Protein AF-A0A453D3U8-F1 (afdb_monomer_lite)

Radius of gyration: 14.84 Å; chains: 1; bounding box: 35×32×37 Å

Sequence (110 aa):
MDLCQLLGQELDALEIETVQKETIHPRKSCKMNSSCADVLFAAHRWQMSKPSLVSKSKDVFNQKASNKHWIDVQPRWGDYDSRDIERYARAKFMDYTTDNLSIYRSSTEG

Organism: Aegilops tauschii subsp. strangulata (NCBI:txid200361)

pLDDT: mean 88.86, std 10.38, range [37.72, 95.19]

Structure (mmCIF, N/CA/C/O backbone):
data_AF-A0A453D3U8-F1
#
_entry.id   AF-A0A453D3U8-F1
#
loop_
_atom_site.group_PDB
_atom_site.id
_atom_site.type_symbol
_atom_site.label_atom_id
_atom_site.label_alt_id
_atom_site.label_comp_id
_atom_site.label_asym_id
_atom_site.label_entity_id
_atom_site.label_seq_id
_atom_site.pdbx_PDB_ins_code
_atom_site.Cartn_x
_atom_site.Cartn_y
_atom_site.Cartn_z
_atom_site.occupancy
_atom_site.B_iso_or_equiv
_atom_site.auth_seq_id
_atom_site.auth_comp_id
_atom_site.auth_asym_id
_atom_site.auth_atom_id
_atom_site.pdbx_PDB_model_num
ATOM 1 N N . MET A 1 1 ? -11.434 6.165 -12.169 1.00 57.59 1 MET A N 1
ATOM 2 C CA . MET A 1 1 ? -11.973 6.566 -10.853 1.00 57.59 1 MET A CA 1
ATOM 3 C C . MET A 1 1 ? -10.790 6.699 -9.901 1.00 57.59 1 MET A C 1
ATOM 5 O O . MET A 1 1 ? -9.903 5.859 -9.998 1.00 57.59 1 MET A O 1
ATOM 9 N N . ASP A 1 2 ? -10.715 7.756 -9.088 1.00 86.94 2 ASP A N 1
ATOM 10 C CA . ASP A 1 2 ? -9.630 7.948 -8.101 1.00 86.94 2 ASP A CA 1
ATOM 11 C C . ASP A 1 2 ? -9.950 7.160 -6.815 1.00 86.94 2 ASP A C 1
ATOM 13 O O . ASP A 1 2 ? -11.115 7.071 -6.424 1.00 86.94 2 ASP A O 1
ATOM 17 N N . LEU A 1 3 ? -8.938 6.596 -6.150 1.00 90.06 3 LEU A N 1
ATOM 18 C CA . LEU A 1 3 ? -9.106 5.786 -4.934 1.00 90.06 3 LEU A CA 1
ATOM 19 C C . LEU A 1 3 ? -9.772 6.584 -3.810 1.00 90.06 3 LEU A C 1
ATOM 21 O O . LEU A 1 3 ? -10.657 6.072 -3.133 1.00 90.06 3 LEU A O 1
ATOM 25 N N . CYS A 1 4 ? -9.402 7.856 -3.650 1.00 91.56 4 CYS A N 1
ATOM 26 C CA . CYS A 1 4 ? -10.016 8.733 -2.653 1.00 91.56 4 CYS A CA 1
ATOM 27 C C . CYS A 1 4 ? -11.508 8.952 -2.912 1.00 91.56 4 CYS A C 1
ATOM 29 O O . CYS A 1 4 ? -12.292 9.016 -1.971 1.00 91.56 4 CYS A O 1
ATOM 31 N N . GLN A 1 5 ? -11.904 9.054 -4.183 1.00 91.75 5 GLN A N 1
ATOM 32 C CA . GLN A 1 5 ? -13.304 9.237 -4.548 1.00 91.75 5 GLN A CA 1
ATOM 33 C C . GLN A 1 5 ? -14.119 7.979 -4.241 1.00 91.75 5 GLN A C 1
ATOM 35 O O . GLN A 1 5 ? -15.220 8.093 -3.718 1.00 91.75 5 GLN A O 1
ATOM 40 N N . LEU A 1 6 ? -13.571 6.798 -4.538 1.00 93.38 6 LEU A N 1
ATOM 41 C CA . LEU A 1 6 ? -14.235 5.525 -4.263 1.00 93.38 6 LEU A CA 1
ATOM 42 C C . LEU A 1 6 ? -14.362 5.274 -2.756 1.00 93.38 6 LEU A C 1
ATOM 44 O O . LEU A 1 6 ? -15.450 4.986 -2.279 1.00 93.38 6 LEU A O 1
ATOM 48 N N . LEU A 1 7 ? -13.287 5.476 -1.986 1.00 93.50 7 LEU A N 1
ATOM 49 C CA . LEU A 1 7 ? -13.347 5.379 -0.522 1.00 93.50 7 LEU A CA 1
ATOM 50 C C . LEU A 1 7 ? -14.320 6.402 0.080 1.00 93.50 7 LEU A C 1
ATOM 52 O O . LEU A 1 7 ? -15.011 6.093 1.041 1.00 93.50 7 LEU A O 1
ATOM 56 N N . GLY A 1 8 ? -14.413 7.596 -0.512 1.00 92.81 8 GLY A N 1
ATOM 57 C CA . GLY A 1 8 ? -15.377 8.622 -0.118 1.00 92.81 8 GLY A CA 1
ATOM 58 C C . GLY A 1 8 ? -16.842 8.243 -0.375 1.00 92.81 8 GLY A C 1
ATOM 59 O O . GLY A 1 8 ? -17.723 8.745 0.314 1.00 92.81 8 GLY A O 1
ATOM 60 N N . GLN A 1 9 ? -17.116 7.369 -1.346 1.00 94.19 9 GLN A N 1
ATOM 61 C CA . GLN A 1 9 ? -18.467 6.855 -1.607 1.00 94.19 9 GLN A CA 1
ATOM 62 C C . GLN A 1 9 ? -18.864 5.737 -0.636 1.00 94.19 9 GLN A C 1
ATOM 64 O O . GLN A 1 9 ? -20.049 5.550 -0.385 1.00 94.19 9 GLN A O 1
ATOM 69 N N . GLU A 1 10 ? -17.881 5.042 -0.065 1.00 93.88 10 GLU A N 1
ATOM 70 C CA . GLU A 1 10 ? -18.069 3.864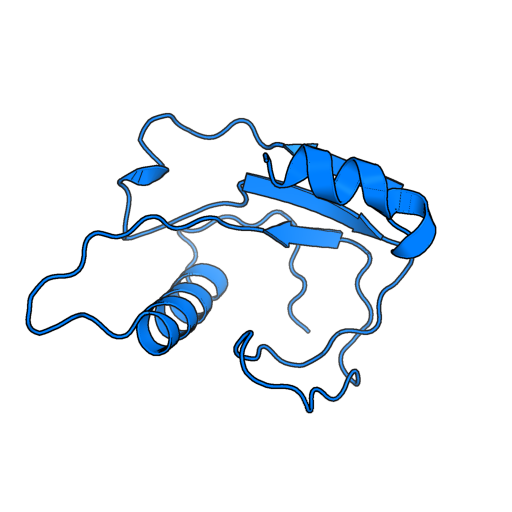 0.789 1.00 93.88 10 GLU A CA 1
ATOM 71 C C . GLU A 1 10 ? -17.791 4.150 2.278 1.00 93.88 10 GLU A C 1
ATOM 73 O O . GLU A 1 10 ? -17.561 3.221 3.051 1.00 93.88 10 GLU A O 1
ATOM 78 N N . LEU A 1 11 ? -17.792 5.424 2.700 1.00 93.38 11 LEU A N 1
ATOM 79 C CA . LEU A 1 11 ? -17.444 5.816 4.074 1.00 93.38 11 LEU A CA 1
ATOM 80 C C . LEU A 1 11 ? -18.315 5.114 5.121 1.00 93.38 11 LEU A C 1
ATOM 82 O O . LEU A 1 11 ? -17.783 4.490 6.036 1.00 93.38 11 LEU A O 1
ATOM 86 N N . ASP A 1 12 ? -19.638 5.167 4.955 1.00 91.94 12 ASP A N 1
ATOM 87 C CA . ASP A 1 12 ? -20.585 4.582 5.909 1.00 91.94 12 ASP A CA 1
ATOM 88 C C . ASP A 1 12 ? -20.518 3.049 5.906 1.00 91.94 12 ASP A C 1
ATOM 90 O O . ASP A 1 12 ? -20.522 2.421 6.961 1.00 91.94 12 ASP A O 1
ATOM 94 N N . ALA A 1 13 ? -20.417 2.437 4.720 1.00 94.06 13 ALA A N 1
ATOM 95 C CA . ALA A 1 13 ? -20.399 0.982 4.567 1.00 94.06 13 ALA A CA 1
ATOM 96 C C . ALA A 1 13 ? -19.134 0.341 5.156 1.00 94.06 13 ALA A C 1
ATOM 98 O O . ALA A 1 13 ? -19.175 -0.793 5.633 1.00 94.06 13 ALA A O 1
ATOM 99 N N . LEU A 1 14 ? -18.013 1.064 5.108 1.00 92.75 14 LEU A N 1
ATOM 100 C CA . LEU A 1 14 ? -16.723 0.616 5.621 1.00 92.75 14 LEU A CA 1
ATOM 101 C C . LEU A 1 14 ? -16.407 1.181 7.017 1.00 92.75 14 LEU A C 1
ATOM 103 O O . LEU A 1 14 ? -15.357 0.867 7.568 1.00 92.75 14 LEU A O 1
ATOM 107 N N . GLU A 1 15 ? -17.288 1.991 7.608 1.00 93.88 15 GLU A N 1
ATOM 108 C CA . GLU A 1 15 ? -17.043 2.679 8.887 1.00 93.88 15 GLU A CA 1
ATOM 109 C C . GLU A 1 15 ? -15.749 3.525 8.867 1.00 93.88 15 GLU A C 1
ATOM 111 O O . GLU A 1 15 ? -14.969 3.554 9.826 1.00 93.88 15 GLU A O 1
ATOM 116 N N . ILE A 1 16 ? -15.492 4.198 7.740 1.00 94.56 16 ILE A N 1
ATOM 117 C CA . ILE A 1 16 ? -14.356 5.105 7.554 1.00 94.56 16 ILE A CA 1
ATOM 118 C C . ILE A 1 16 ? -14.764 6.508 8.010 1.00 94.56 16 ILE A C 1
ATOM 120 O O . ILE A 1 16 ? -15.706 7.102 7.497 1.00 94.56 16 ILE A O 1
ATOM 124 N N . GLU A 1 17 ? -14.004 7.072 8.944 1.00 93.88 17 GLU A N 1
ATOM 125 C CA . GLU A 1 17 ? -14.229 8.415 9.484 1.00 93.88 17 GLU A CA 1
ATOM 126 C C . GLU A 1 17 ? -13.632 9.497 8.580 1.00 93.88 17 GLU A C 1
ATOM 128 O O . GLU A 1 17 ? -14.220 10.558 8.376 1.00 93.88 17 GLU A O 1
ATOM 133 N N . THR A 1 18 ? -12.428 9.255 8.055 1.00 92.75 18 THR A N 1
ATOM 134 C CA . THR A 1 18 ? -11.706 10.234 7.233 1.00 92.75 18 THR A CA 1
ATOM 135 C C . THR A 1 18 ? -10.893 9.551 6.146 1.00 92.75 18 THR A C 1
ATOM 137 O O . THR A 1 18 ? -10.295 8.503 6.378 1.00 92.75 18 THR A O 1
ATOM 140 N N . VAL A 1 19 ? -10.827 10.180 4.970 1.00 94.75 19 VAL A N 1
ATOM 141 C CA . VAL A 1 19 ? -9.935 9.810 3.863 1.00 94.75 19 VAL A CA 1
ATOM 142 C C . VAL A 1 19 ? -9.132 11.045 3.479 1.00 94.75 19 VAL A C 1
ATOM 144 O O . VAL A 1 19 ? -9.695 12.091 3.163 1.00 94.75 19 VAL A O 1
ATOM 147 N N . GLN A 1 20 ? -7.812 10.923 3.493 1.00 93.00 20 GLN A N 1
ATOM 148 C CA . GLN A 1 20 ? -6.872 11.998 3.219 1.00 93.00 20 GLN A CA 1
ATOM 149 C C . GLN A 1 20 ? -5.916 11.580 2.105 1.00 93.00 20 GLN A C 1
ATOM 151 O O . GLN A 1 20 ? -5.194 10.591 2.221 1.00 93.00 20 GLN A O 1
ATOM 156 N N . LYS A 1 21 ? -5.886 12.364 1.026 1.00 92.94 21 LYS A N 1
ATOM 157 C CA . LYS A 1 21 ? -4.870 12.249 -0.022 1.00 92.94 21 LYS A CA 1
ATOM 158 C C . LYS A 1 21 ? -3.613 12.987 0.424 1.00 92.94 21 LYS A C 1
ATOM 160 O O . LYS A 1 21 ? -3.682 14.173 0.738 1.00 92.94 21 LYS A O 1
ATOM 165 N N . GLU A 1 22 ? -2.479 12.303 0.448 1.00 91.56 22 GLU A N 1
ATOM 166 C CA . GLU A 1 22 ? -1.212 12.905 0.846 1.00 91.56 22 GLU A CA 1
ATOM 167 C C . GLU A 1 22 ? -0.631 13.772 -0.278 1.00 91.56 22 GLU A C 1
ATOM 169 O O . GLU A 1 22 ? -0.689 13.441 -1.467 1.00 91.56 22 GLU A O 1
ATOM 174 N N . THR A 1 23 ? -0.011 14.887 0.107 1.00 90.00 23 THR A N 1
ATOM 175 C CA . THR A 1 23 ? 0.787 15.701 -0.814 1.00 90.00 23 THR A CA 1
ATOM 176 C C . THR A 1 23 ? 2.145 15.038 -1.004 1.00 90.00 23 THR A C 1
ATOM 178 O O . THR A 1 23 ? 3.032 15.148 -0.157 1.00 90.00 23 THR A O 1
ATOM 181 N N . ILE A 1 24 ? 2.312 14.348 -2.128 1.00 90.62 24 ILE A N 1
ATOM 182 C CA . ILE A 1 24 ? 3.526 13.589 -2.437 1.00 90.62 24 ILE A CA 1
ATOM 183 C C . ILE A 1 24 ? 4.522 14.390 -3.278 1.00 90.62 24 ILE A C 1
ATOM 185 O O . ILE A 1 24 ? 4.165 15.264 -4.070 1.00 90.62 24 ILE A O 1
ATOM 189 N N . HIS A 1 25 ? 5.804 14.050 -3.143 1.00 90.56 25 HIS A N 1
ATOM 190 C CA . HIS A 1 25 ? 6.849 14.618 -3.987 1.00 90.56 25 HIS A CA 1
ATOM 191 C C . HIS A 1 25 ? 6.628 14.210 -5.463 1.00 90.56 25 HIS A C 1
ATOM 193 O O . HIS A 1 25 ? 6.414 13.025 -5.723 1.00 90.56 25 HIS A O 1
ATOM 199 N N . PRO A 1 26 ? 6.781 15.109 -6.459 1.00 90.38 26 PRO A N 1
ATOM 200 C CA . PRO A 1 26 ? 6.492 14.798 -7.869 1.00 90.38 26 PRO A CA 1
ATOM 201 C C . PRO A 1 26 ? 7.259 13.595 -8.440 1.00 90.38 26 PRO A C 1
ATOM 203 O O . PRO A 1 26 ? 6.767 12.880 -9.303 1.00 90.38 26 PRO A O 1
ATOM 206 N N . ARG A 1 27 ? 8.475 13.354 -7.935 1.00 92.00 27 ARG A N 1
ATOM 207 C CA . ARG A 1 27 ? 9.330 12.209 -8.311 1.00 92.00 27 ARG A CA 1
ATOM 208 C C . ARG A 1 27 ? 9.082 10.922 -7.508 1.00 92.00 27 ARG A C 1
ATOM 210 O O . ARG A 1 27 ? 9.833 9.969 -7.673 1.00 92.00 27 ARG A O 1
ATOM 217 N N . LYS A 1 28 ? 8.092 10.880 -6.609 1.00 91.75 28 LYS A N 1
ATOM 218 C CA . LYS A 1 28 ? 7.803 9.681 -5.801 1.00 91.75 28 LYS A CA 1
ATOM 219 C C . LYS A 1 28 ? 7.441 8.490 -6.692 1.00 91.75 28 LYS A C 1
ATOM 221 O O . LYS A 1 28 ? 7.962 7.404 -6.492 1.00 91.75 28 LYS A O 1
ATOM 226 N N . SER A 1 29 ? 6.644 8.726 -7.732 1.00 87.19 29 SER A N 1
ATOM 227 C CA . SER A 1 29 ? 6.170 7.701 -8.672 1.00 87.19 29 SER A CA 1
ATOM 228 C C . SER A 1 29 ? 7.276 6.978 -9.449 1.00 87.19 29 SER A C 1
ATOM 230 O O . SER A 1 29 ? 7.044 5.879 -9.935 1.00 87.19 29 SER A O 1
ATOM 232 N N . CYS A 1 30 ? 8.470 7.564 -9.581 1.00 87.75 30 CYS A N 1
ATOM 233 C CA . CYS A 1 30 ? 9.613 6.928 -10.240 1.00 87.75 30 CYS A CA 1
ATOM 234 C C . CYS A 1 30 ? 10.721 6.494 -9.267 1.00 87.75 30 CYS A C 1
ATOM 236 O O . CYS A 1 30 ? 11.747 5.967 -9.701 1.00 87.75 30 CYS A O 1
ATOM 238 N N . LYS A 1 31 ? 10.533 6.687 -7.956 1.00 89.44 31 LYS A N 1
ATOM 239 C CA . LYS A 1 31 ? 11.486 6.263 -6.930 1.00 89.44 31 LYS A CA 1
ATOM 240 C C . LYS A 1 31 ? 11.182 4.823 -6.509 1.00 89.44 31 LYS A C 1
ATOM 242 O O . LYS A 1 31 ? 10.100 4.536 -6.022 1.00 89.44 31 LYS A O 1
ATOM 247 N N . MET A 1 32 ? 12.152 3.923 -6.682 1.00 87.12 32 MET A N 1
ATOM 248 C CA . MET A 1 32 ? 11.971 2.476 -6.445 1.00 87.12 32 MET A CA 1
ATOM 249 C C . MET A 1 32 ? 12.730 1.925 -5.227 1.00 87.12 32 MET A C 1
ATOM 251 O O . MET A 1 32 ? 12.750 0.711 -5.010 1.00 87.12 32 MET A O 1
ATOM 255 N N . ASN A 1 33 ? 13.399 2.788 -4.462 1.00 90.06 33 ASN A N 1
ATOM 256 C CA . ASN A 1 33 ? 14.175 2.406 -3.279 1.00 90.06 33 ASN A CA 1
ATOM 257 C C . ASN A 1 33 ? 13.583 2.921 -1.962 1.00 90.06 33 ASN A C 1
ATOM 259 O O . ASN A 1 33 ? 14.098 2.578 -0.911 1.00 90.06 33 ASN A O 1
ATOM 263 N N . SER A 1 34 ? 12.543 3.753 -2.009 1.00 91.69 34 SER A N 1
ATOM 264 C CA . SER A 1 34 ? 11.775 4.149 -0.830 1.00 91.69 34 SER A CA 1
ATOM 265 C C . SER A 1 34 ? 10.419 4.692 -1.263 1.00 91.69 34 SER A C 1
ATOM 267 O O . SER A 1 34 ? 10.276 5.166 -2.394 1.00 91.69 34 SER A O 1
ATOM 269 N N . SER A 1 35 ? 9.456 4.705 -0.346 1.00 94.44 35 SER A N 1
ATOM 270 C CA . SER A 1 35 ? 8.121 5.238 -0.611 1.00 94.44 35 SER A CA 1
ATOM 271 C C . SER A 1 35 ? 7.483 5.896 0.624 1.00 94.44 35 SER A C 1
ATOM 273 O O . SER A 1 35 ? 8.107 6.044 1.676 1.00 94.44 35 SER A O 1
ATOM 275 N N . CYS A 1 36 ? 6.253 6.372 0.456 1.00 93.50 36 CYS A N 1
ATOM 276 C CA . CYS A 1 36 ? 5.373 6.911 1.486 1.00 93.50 36 CYS A CA 1
ATOM 277 C C . CYS A 1 36 ? 3.909 6.640 1.098 1.00 93.50 36 CYS A C 1
ATOM 279 O O . CYS A 1 36 ? 3.619 6.306 -0.053 1.00 93.50 36 CYS A O 1
ATOM 281 N N . ALA A 1 37 ? 2.980 6.818 2.036 1.00 94.19 37 ALA A N 1
ATOM 282 C CA . ALA A 1 37 ? 1.548 6.701 1.756 1.00 94.19 37 ALA A CA 1
ATOM 283 C C . ALA A 1 37 ? 1.080 7.737 0.712 1.00 94.19 37 ALA A C 1
ATOM 285 O O . ALA A 1 37 ? 1.517 8.887 0.750 1.00 94.19 37 ALA A O 1
ATOM 286 N N . ASP A 1 38 ? 0.179 7.334 -0.189 1.00 93.81 38 ASP A N 1
ATOM 287 C CA . ASP A 1 38 ? -0.565 8.249 -1.073 1.00 93.81 38 ASP A CA 1
ATOM 288 C C . ASP A 1 38 ? -1.932 8.604 -0.492 1.00 93.81 38 ASP A C 1
ATOM 290 O O . ASP A 1 38 ? -2.436 9.708 -0.694 1.00 93.81 38 ASP A O 1
ATOM 294 N N . VAL A 1 39 ? -2.540 7.655 0.220 1.00 94.19 39 VAL A N 1
ATOM 295 C CA . VAL A 1 39 ? -3.819 7.833 0.903 1.00 94.19 39 VAL A CA 1
ATOM 296 C C . VAL A 1 39 ? -3.661 7.364 2.337 1.00 94.19 39 VAL A C 1
ATOM 298 O O . VAL A 1 39 ? -3.179 6.259 2.574 1.00 94.19 39 VAL A O 1
ATOM 301 N N . LEU A 1 40 ? -4.085 8.193 3.282 1.00 92.81 40 LEU A N 1
ATOM 302 C CA . LEU A 1 40 ? -4.262 7.840 4.681 1.00 92.81 40 LEU A CA 1
ATOM 303 C C . LEU A 1 40 ? -5.758 7.853 4.977 1.00 92.81 40 LEU A C 1
ATOM 305 O O . LEU A 1 40 ? -6.462 8.768 4.559 1.00 92.81 40 LEU A O 1
ATOM 309 N N . PHE A 1 41 ? -6.257 6.863 5.698 1.00 92.88 41 PHE A N 1
ATOM 310 C CA . PHE A 1 41 ? -7.641 6.878 6.143 1.00 92.88 41 PHE A CA 1
ATOM 311 C C . PHE A 1 41 ? -7.764 6.300 7.548 1.00 92.88 41 PHE A C 1
ATOM 313 O O . PHE A 1 41 ? -6.952 5.473 7.982 1.00 92.88 41 PHE A O 1
ATOM 320 N N . ALA A 1 42 ? -8.759 6.796 8.273 1.00 91.56 42 ALA A N 1
ATOM 321 C CA . ALA A 1 42 ? -9.079 6.336 9.610 1.00 91.56 42 ALA A CA 1
ATOM 322 C C . ALA A 1 42 ? -10.429 5.639 9.596 1.00 91.56 42 ALA A C 1
ATOM 324 O O . ALA A 1 42 ? -11.378 6.157 9.013 1.00 91.56 42 ALA A O 1
ATOM 325 N N . ALA A 1 43 ? -10.500 4.479 10.232 1.00 89.12 43 ALA A N 1
ATOM 326 C CA . ALA A 1 43 ? -11.718 3.694 10.330 1.00 89.12 43 ALA A CA 1
ATOM 327 C C . ALA A 1 43 ? -11.937 3.231 11.766 1.00 89.12 43 ALA A C 1
ATOM 329 O O . ALA A 1 43 ? -10.988 3.160 12.561 1.00 89.12 43 ALA A O 1
ATOM 330 N N . HIS A 1 44 ? -13.185 2.920 12.107 1.00 83.62 44 HIS A N 1
ATOM 331 C CA . HIS A 1 44 ? -13.548 2.545 13.463 1.00 83.62 44 HIS A CA 1
ATOM 332 C C . HIS A 1 44 ? -13.010 1.151 13.828 1.00 83.62 44 HIS A C 1
ATOM 334 O O . HIS A 1 44 ? -13.676 0.130 13.706 1.00 83.62 44 HIS A O 1
ATOM 340 N N . ARG A 1 45 ? -11.760 1.116 14.305 1.00 82.06 45 ARG A N 1
ATOM 341 C CA . ARG A 1 45 ? -11.104 -0.028 14.959 1.00 82.06 45 ARG A CA 1
ATOM 342 C C . ARG A 1 45 ? -11.281 -1.354 14.198 1.00 82.06 45 ARG A C 1
ATOM 344 O O . ARG A 1 45 ? -11.714 -2.362 14.762 1.00 82.06 45 ARG A O 1
ATOM 351 N N . TRP A 1 46 ? -10.875 -1.365 12.932 1.00 92.25 46 TRP A N 1
ATOM 352 C CA . TRP A 1 46 ? -10.886 -2.571 12.111 1.00 92.25 46 TRP A CA 1
ATOM 353 C C . TRP A 1 46 ? -9.991 -3.662 12.694 1.00 92.25 46 TRP A C 1
ATOM 355 O O . TRP A 1 46 ? -8.834 -3.422 13.053 1.00 92.25 46 TRP A O 1
ATOM 365 N N . GLN A 1 47 ? -10.529 -4.882 12.757 1.00 92.94 47 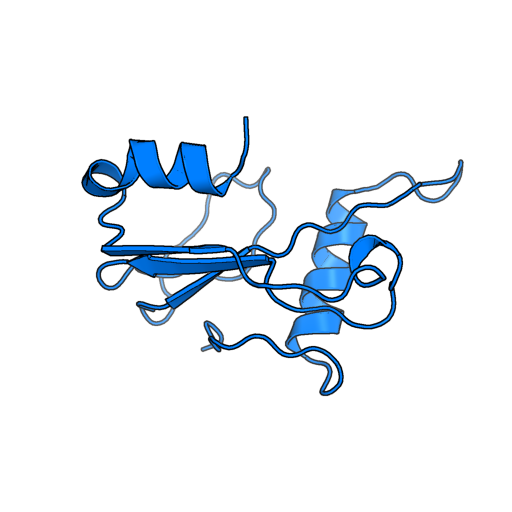GLN A N 1
ATOM 366 C CA . GLN A 1 47 ? -9.736 -6.074 13.041 1.00 92.94 47 GLN A CA 1
ATOM 367 C C . GLN A 1 47 ? -8.796 -6.329 11.868 1.00 92.94 47 GLN A C 1
ATOM 369 O O . GLN A 1 47 ? -9.221 -6.345 10.715 1.00 92.94 47 GLN A O 1
ATOM 374 N N . MET A 1 48 ? -7.517 -6.531 12.164 1.00 93.75 48 MET A N 1
ATOM 375 C CA . MET A 1 48 ? -6.492 -6.667 11.136 1.00 93.75 48 MET A CA 1
ATOM 376 C C . MET A 1 48 ? -6.187 -8.141 10.866 1.00 93.75 48 MET A C 1
ATOM 378 O O . MET A 1 48 ? -6.260 -8.989 11.758 1.00 93.75 48 MET A O 1
ATOM 382 N N . SER A 1 49 ? -5.821 -8.460 9.628 1.00 94.62 49 SER A N 1
ATOM 383 C CA . SER A 1 49 ? -5.204 -9.735 9.263 1.00 94.62 49 SER A CA 1
ATOM 384 C C . SER A 1 49 ? -3.682 -9.590 9.203 1.00 94.62 49 SER A C 1
ATOM 386 O O . SER A 1 49 ? -3.134 -8.488 9.262 1.00 94.62 49 SER A O 1
ATOM 388 N N . LYS A 1 50 ? -2.974 -10.718 9.083 1.00 93.44 50 LYS A N 1
ATOM 389 C CA . LYS A 1 50 ? -1.568 -10.686 8.655 1.00 93.44 50 LYS A CA 1
ATOM 390 C C . LYS A 1 50 ? -1.494 -10.233 7.190 1.00 93.44 50 LYS A C 1
ATOM 392 O O . LYS A 1 50 ? -2.403 -10.590 6.439 1.00 93.44 50 LYS A O 1
ATOM 397 N N . PRO A 1 51 ? -0.407 -9.566 6.755 1.00 94.00 51 PRO A N 1
ATOM 398 C CA . PRO A 1 51 ? -0.239 -9.180 5.357 1.00 94.00 51 PRO A CA 1
ATOM 399 C C . PRO A 1 51 ? -0.462 -10.358 4.398 1.00 94.00 51 PRO A C 1
ATOM 401 O O . PRO A 1 51 ? 0.117 -11.438 4.561 1.00 94.00 51 PRO A O 1
ATOM 404 N N . SER A 1 52 ? -1.311 -10.147 3.397 1.00 94.62 52 SER A N 1
ATOM 405 C CA . SER A 1 52 ? -1.735 -11.148 2.419 1.00 94.62 52 SER A CA 1
ATOM 406 C C . SER A 1 52 ? -1.788 -10.546 1.010 1.00 94.62 52 SER A C 1
ATOM 408 O O . SER A 1 52 ? -1.729 -9.332 0.825 1.00 94.62 52 SER A O 1
ATOM 410 N N . LEU A 1 53 ? -1.838 -11.410 -0.008 1.00 94.62 53 LEU A N 1
ATOM 411 C CA . LEU A 1 53 ? -2.046 -10.989 -1.396 1.00 94.62 53 LEU A CA 1
ATOM 412 C C . LEU A 1 53 ? -3.534 -10.732 -1.643 1.00 94.62 53 LEU A C 1
ATOM 414 O O . LEU A 1 53 ? -4.370 -11.469 -1.130 1.00 94.62 53 LEU A O 1
ATOM 418 N N . VAL A 1 54 ? -3.854 -9.766 -2.508 1.00 93.12 54 VAL A N 1
ATOM 419 C CA . VAL A 1 54 ? -5.244 -9.410 -2.857 1.00 93.12 54 VAL A CA 1
ATOM 420 C C . VAL A 1 54 ? -6.045 -10.579 -3.450 1.00 93.12 54 VAL A C 1
ATOM 422 O O . VAL A 1 54 ? -7.259 -10.644 -3.302 1.00 93.12 54 VAL A O 1
ATOM 425 N N . SER A 1 55 ? -5.372 -11.529 -4.104 1.00 92.62 55 SER A N 1
ATOM 426 C CA . SER A 1 55 ? -5.976 -12.735 -4.683 1.00 92.62 55 SER A CA 1
ATOM 427 C C . SER A 1 55 ? -6.329 -13.804 -3.642 1.00 92.62 55 SER A C 1
ATOM 429 O O . SER A 1 55 ? -7.021 -14.777 -3.952 1.00 92.62 55 SER A O 1
ATOM 431 N N . LYS A 1 56 ? -5.875 -13.650 -2.393 1.00 90.56 56 LYS A N 1
ATOM 432 C CA . LYS A 1 56 ? -6.141 -14.590 -1.307 1.00 90.56 56 LYS A CA 1
ATOM 433 C C . LYS A 1 56 ? -7.480 -14.258 -0.642 1.00 90.56 56 LYS A C 1
ATOM 435 O O . LYS A 1 56 ? -7.703 -13.145 -0.197 1.00 90.56 56 LYS A O 1
ATOM 440 N N . SER A 1 57 ? -8.361 -15.251 -0.521 1.00 88.06 57 SER A N 1
ATOM 441 C CA . SER A 1 57 ? -9.745 -15.066 -0.043 1.00 88.06 57 SER A CA 1
ATOM 442 C C . SER A 1 57 ? -10.030 -15.617 1.361 1.00 88.06 57 SER A C 1
ATOM 444 O O . SER A 1 57 ? -11.175 -15.628 1.804 1.00 88.06 57 SER A O 1
ATOM 446 N N . LYS A 1 58 ? -9.009 -16.117 2.066 1.00 92.62 58 LYS A N 1
ATOM 447 C CA . LYS A 1 58 ? -9.148 -16.801 3.367 1.00 92.62 58 LYS A CA 1
ATOM 448 C C . LYS A 1 58 ? -8.277 -16.154 4.436 1.00 92.62 58 LYS A C 1
ATOM 450 O O . LYS A 1 58 ? -7.441 -16.819 5.054 1.00 92.62 58 LYS A O 1
ATOM 455 N N . ASP A 1 59 ? -8.425 -14.848 4.596 1.00 93.56 59 ASP A N 1
ATOM 456 C CA . ASP A 1 59 ? -7.707 -14.123 5.634 1.00 93.56 59 ASP A CA 1
ATOM 457 C C . ASP A 1 59 ? -8.380 -14.281 6.995 1.00 93.56 59 ASP A C 1
ATOM 459 O O . ASP A 1 59 ? -9.600 -14.365 7.122 1.00 93.56 59 ASP A O 1
ATOM 463 N N . VAL A 1 60 ? -7.537 -14.374 8.020 1.00 94.75 60 VAL A N 1
ATOM 464 C CA . VAL A 1 60 ? -7.953 -14.503 9.414 1.00 94.75 60 VAL A CA 1
ATOM 465 C C . VAL A 1 60 ? -7.627 -13.187 10.106 1.00 94.75 60 VAL A C 1
ATOM 467 O O . VAL A 1 60 ? -6.458 -12.807 10.198 1.00 94.75 60 VAL A O 1
ATOM 470 N N . PHE A 1 61 ? -8.659 -12.502 10.590 1.00 93.75 61 PHE A N 1
ATOM 471 C CA . PHE A 1 61 ? -8.559 -11.188 11.226 1.00 93.75 61 PHE A CA 1
ATOM 472 C C . PHE A 1 61 ? -8.289 -11.314 12.729 1.00 93.75 61 PHE A C 1
ATOM 474 O O . PHE A 1 61 ? -9.150 -11.045 13.560 1.00 93.75 61 PHE A O 1
ATOM 481 N N . ASN A 1 62 ? -7.105 -11.819 13.074 1.00 92.69 62 ASN A N 1
ATOM 482 C CA . ASN A 1 62 ? -6.688 -12.059 14.459 1.00 92.69 62 ASN A CA 1
ATOM 483 C C . ASN A 1 62 ? -5.547 -11.146 14.934 1.00 92.69 62 ASN A C 1
ATOM 485 O O . ASN A 1 62 ? -4.978 -11.394 15.997 1.00 92.69 62 ASN A O 1
ATOM 489 N N . GLN A 1 63 ? -5.171 -10.143 14.141 1.00 91.44 63 GLN A N 1
ATOM 490 C CA . GLN A 1 63 ? -4.164 -9.158 14.522 1.00 91.44 63 GLN A CA 1
ATOM 491 C C . GLN A 1 63 ? -4.794 -8.024 15.330 1.00 91.44 63 GLN A C 1
ATOM 493 O O . GLN A 1 63 ? -6.013 -7.841 15.351 1.00 91.44 63 GLN A O 1
ATOM 498 N N . LYS A 1 64 ? -3.945 -7.250 16.012 1.00 91.06 64 LYS A N 1
ATOM 499 C CA . LYS A 1 64 ? -4.377 -6.099 16.804 1.00 91.06 64 LYS A CA 1
ATOM 500 C C . LYS A 1 64 ? -5.165 -5.129 15.923 1.00 91.06 64 LYS A C 1
ATOM 502 O O . LYS A 1 64 ? -4.701 -4.733 14.857 1.00 91.06 64 LYS A O 1
ATOM 507 N N . ALA A 1 65 ? -6.340 -4.729 16.397 1.00 92.31 65 ALA A N 1
ATOM 508 C CA . ALA A 1 65 ? -7.148 -3.758 15.682 1.00 92.31 65 ALA A CA 1
ATOM 509 C C . ALA A 1 65 ? -6.404 -2.423 15.520 1.00 92.31 65 ALA A C 1
ATOM 511 O O . ALA A 1 65 ? -5.730 -1.962 16.449 1.00 92.31 65 ALA A O 1
ATOM 512 N N . SER A 1 66 ? -6.569 -1.797 14.358 1.00 90.88 66 SER A N 1
ATOM 513 C CA . SER A 1 66 ? -6.008 -0.483 14.040 1.00 90.88 66 SER A CA 1
ATOM 514 C C . SER A 1 66 ? -7.123 0.468 13.633 1.00 90.88 66 SER A C 1
ATOM 516 O O . SER A 1 66 ? -8.161 0.050 13.134 1.00 90.88 66 SER A O 1
ATOM 518 N N . ASN A 1 67 ? -6.904 1.753 13.876 1.00 91.56 67 ASN A N 1
ATOM 519 C CA . ASN A 1 67 ? -7.785 2.833 13.448 1.00 91.56 67 ASN A CA 1
ATOM 520 C C . ASN A 1 67 ? -7.157 3.711 12.363 1.00 91.56 67 ASN A C 1
ATOM 522 O O . ASN A 1 67 ? -7.770 4.684 11.942 1.00 91.56 67 ASN A O 1
ATOM 526 N N . LYS A 1 68 ? -5.919 3.420 11.949 1.00 91.25 68 LYS A N 1
ATOM 527 C CA . LYS A 1 68 ? -5.206 4.150 10.900 1.00 91.25 68 LYS A CA 1
ATOM 528 C C . LYS A 1 68 ? -4.639 3.172 9.886 1.00 91.25 68 LYS A C 1
ATOM 530 O O . LYS A 1 68 ? -3.996 2.181 10.259 1.00 91.25 68 LYS A O 1
ATOM 535 N N . HIS A 1 69 ? -4.863 3.493 8.622 1.00 93.06 69 HIS A N 1
ATOM 536 C CA . HIS A 1 69 ? -4.489 2.672 7.484 1.00 93.06 69 HIS A CA 1
ATOM 537 C C . HIS A 1 69 ? -3.970 3.561 6.358 1.00 93.06 69 HIS A C 1
ATOM 539 O O . HIS A 1 69 ? -4.356 4.726 6.238 1.00 93.06 69 HIS A O 1
ATOM 545 N N . TRP A 1 70 ? -3.110 3.000 5.516 1.00 94.56 70 TRP A N 1
ATOM 546 C CA . TRP A 1 70 ? -2.566 3.687 4.354 1.00 94.56 70 TRP A CA 1
ATOM 547 C C . TRP A 1 70 ? -2.669 2.831 3.097 1.00 94.56 70 TRP A C 1
ATOM 549 O O . TRP A 1 70 ? -2.718 1.603 3.161 1.00 94.56 70 TRP A O 1
ATOM 559 N N . ILE A 1 71 ? -2.665 3.502 1.948 1.00 94.94 71 ILE A N 1
ATOM 560 C CA . ILE A 1 71 ? -2.497 2.892 0.629 1.00 94.94 71 ILE A CA 1
ATOM 561 C C . ILE A 1 71 ? -1.307 3.564 -0.049 1.00 94.94 71 ILE A C 1
ATOM 563 O O . ILE A 1 71 ? -1.201 4.792 -0.077 1.00 94.94 71 ILE A O 1
ATOM 567 N N . ASP A 1 72 ? -0.419 2.739 -0.595 1.00 95.19 72 ASP A N 1
ATOM 568 C CA . ASP A 1 72 ? 0.729 3.151 -1.396 1.00 95.19 72 ASP A CA 1
ATOM 569 C C . ASP A 1 72 ? 0.603 2.560 -2.804 1.00 95.19 72 ASP A C 1
ATOM 571 O O . ASP A 1 72 ? 0.570 1.342 -2.987 1.00 95.19 72 ASP A O 1
ATOM 575 N N . VAL A 1 73 ? 0.495 3.432 -3.802 1.00 94.31 73 VAL A N 1
ATOM 576 C CA . VAL A 1 73 ? 0.330 3.090 -5.211 1.00 94.31 73 VAL A CA 1
ATOM 577 C C . VAL A 1 73 ? 1.697 3.103 -5.884 1.00 94.31 73 VAL A C 1
ATOM 579 O O . VAL A 1 73 ? 2.320 4.148 -6.072 1.00 94.31 73 VAL A O 1
ATOM 582 N N . GLN A 1 74 ? 2.146 1.920 -6.296 1.00 93.69 74 GLN A N 1
ATOM 583 C CA . GLN A 1 74 ? 3.452 1.718 -6.919 1.00 93.69 74 GLN A CA 1
ATOM 584 C C . GLN A 1 74 ? 3.301 1.405 -8.413 1.00 93.69 74 GLN A C 1
ATOM 586 O O . GLN A 1 74 ? 3.006 0.260 -8.773 1.00 93.69 74 GLN A O 1
ATOM 591 N N . PRO A 1 75 ? 3.501 2.388 -9.311 1.00 91.62 75 PRO A N 1
ATOM 592 C CA . PRO A 1 75 ? 3.589 2.101 -10.730 1.00 91.62 75 PRO A CA 1
ATOM 593 C C . PRO A 1 75 ? 4.916 1.401 -11.027 1.00 91.62 75 PRO A C 1
ATOM 595 O O . PRO A 1 75 ? 5.975 1.759 -10.511 1.00 91.62 75 PRO A O 1
ATOM 598 N N . ARG A 1 76 ? 4.872 0.411 -11.914 1.00 88.88 76 ARG A N 1
ATOM 599 C CA . ARG A 1 76 ? 6.073 -0.244 -12.422 1.00 88.88 76 ARG A CA 1
ATOM 600 C C . ARG A 1 76 ? 5.944 -0.520 -13.905 1.00 88.88 76 ARG A C 1
ATOM 602 O O . ARG A 1 76 ? 4.858 -0.813 -14.398 1.00 88.88 76 ARG A O 1
ATOM 609 N N . TRP A 1 77 ? 7.082 -0.496 -14.581 1.00 86.88 77 TRP A N 1
ATOM 610 C CA . TRP A 1 77 ? 7.222 -1.040 -15.919 1.00 86.88 77 TRP A CA 1
ATOM 611 C C . TRP A 1 77 ? 8.013 -2.340 -15.808 1.00 86.88 77 TRP A C 1
ATOM 613 O O . TRP A 1 77 ? 9.148 -2.331 -15.335 1.00 86.88 77 TRP A O 1
ATOM 623 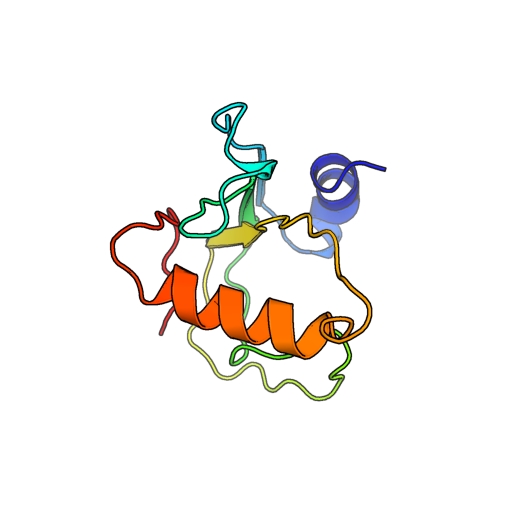N N . GLY A 1 78 ? 7.381 -3.465 -16.133 1.00 84.62 78 GLY A N 1
ATOM 624 C CA . GLY A 1 78 ? 8.066 -4.756 -16.186 1.00 84.62 78 GLY A CA 1
ATOM 625 C C . GLY A 1 78 ? 8.828 -4.927 -17.498 1.00 84.62 78 GLY A C 1
ATOM 626 O O . GLY A 1 78 ? 8.506 -4.283 -18.497 1.00 84.62 78 GLY A O 1
ATOM 627 N N . ASP A 1 79 ? 9.806 -5.825 -17.498 1.00 84.81 79 ASP A N 1
ATOM 628 C CA . ASP A 1 79 ? 10.434 -6.352 -18.712 1.00 84.81 79 ASP A CA 1
ATOM 629 C C . ASP A 1 79 ? 9.979 -7.802 -18.967 1.00 84.81 79 ASP A C 1
ATOM 631 O O . ASP A 1 79 ? 9.019 -8.284 -18.357 1.00 84.81 79 ASP A O 1
ATOM 635 N N . TYR A 1 80 ? 10.619 -8.487 -19.917 1.00 82.19 80 TYR A N 1
ATOM 636 C CA . TYR A 1 80 ? 10.259 -9.853 -20.297 1.00 82.19 80 TYR A CA 1
ATOM 637 C C . TYR A 1 80 ? 10.388 -10.846 -19.128 1.00 82.19 80 TYR A C 1
ATOM 639 O O . TYR A 1 80 ? 9.510 -11.693 -18.952 1.00 82.19 80 TYR A O 1
ATOM 647 N N . ASP A 1 81 ? 11.425 -10.690 -18.303 1.00 86.06 81 ASP A N 1
ATOM 648 C CA . ASP A 1 81 ? 11.762 -11.613 -17.216 1.00 86.06 81 ASP A CA 1
ATOM 649 C C . ASP A 1 81 ? 11.051 -11.259 -15.898 1.00 86.06 81 ASP A C 1
ATOM 651 O O . ASP A 1 81 ? 10.800 -12.121 -15.053 1.00 86.06 81 ASP A O 1
ATOM 655 N N . SER A 1 82 ? 10.667 -9.995 -15.712 1.00 82.62 82 SER A N 1
ATOM 656 C CA . SER A 1 82 ? 10.074 -9.482 -14.477 1.00 82.62 82 SER A CA 1
ATOM 657 C C . SER A 1 82 ? 8.603 -9.095 -14.659 1.00 82.62 82 SER A C 1
ATOM 659 O O . SER A 1 82 ? 8.214 -7.931 -14.601 1.00 82.62 82 SER A O 1
ATOM 661 N N . ARG A 1 83 ? 7.718 -10.080 -14.830 1.00 86.19 83 ARG A N 1
ATOM 662 C CA . ARG A 1 83 ? 6.278 -9.821 -15.067 1.00 86.19 83 ARG A CA 1
ATOM 663 C C . ARG A 1 83 ? 5.367 -10.069 -13.868 1.00 86.19 83 ARG A C 1
ATOM 665 O O . ARG A 1 83 ? 4.242 -9.580 -13.854 1.00 86.19 83 ARG A O 1
ATOM 672 N N . ASP A 1 84 ? 5.854 -10.769 -12.852 1.00 92.19 84 ASP A N 1
ATOM 673 C CA . ASP A 1 84 ? 5.058 -11.159 -11.686 1.00 92.19 84 ASP A CA 1
ATOM 674 C C . ASP A 1 84 ? 4.797 -9.964 -10.749 1.00 92.19 84 ASP A C 1
ATOM 676 O O . ASP A 1 84 ? 5.686 -9.497 -10.030 1.00 92.19 84 ASP A O 1
ATOM 680 N N . ILE A 1 85 ? 3.569 -9.436 -10.795 1.00 93.50 85 ILE A N 1
ATOM 681 C CA . ILE A 1 85 ? 3.144 -8.290 -9.985 1.00 93.50 85 ILE A CA 1
ATOM 682 C C . ILE A 1 85 ? 2.899 -8.663 -8.522 1.00 93.50 85 ILE A C 1
ATOM 684 O O . ILE A 1 85 ? 3.182 -7.849 -7.647 1.00 93.50 85 ILE A O 1
ATOM 688 N N . GLU A 1 86 ? 2.427 -9.877 -8.235 1.00 93.75 86 GLU A N 1
ATOM 689 C CA . GLU A 1 86 ? 2.125 -10.300 -6.865 1.00 93.75 86 GLU A CA 1
ATOM 690 C C . GLU A 1 86 ? 3.412 -10.483 -6.069 1.00 93.75 86 GLU A C 1
ATOM 692 O O . GLU A 1 86 ? 3.547 -9.973 -4.951 1.00 93.75 86 GLU A O 1
ATOM 697 N N . ARG A 1 87 ? 4.403 -11.143 -6.679 1.00 93.19 87 ARG A N 1
ATOM 698 C CA . ARG A 1 87 ? 5.735 -11.278 -6.091 1.00 93.19 87 ARG A CA 1
ATOM 699 C C . ARG A 1 87 ? 6.386 -9.915 -5.875 1.00 93.19 87 ARG A C 1
ATOM 701 O O . ARG A 1 87 ? 6.974 -9.697 -4.817 1.00 93.19 87 ARG A O 1
ATOM 708 N N . TYR A 1 88 ? 6.264 -9.003 -6.843 1.00 93.88 88 TYR A N 1
ATOM 709 C CA . TYR A 1 88 ? 6.796 -7.644 -6.726 1.00 93.88 88 TYR A CA 1
ATOM 710 C C . TYR A 1 88 ? 6.134 -6.863 -5.585 1.00 93.88 88 TYR A C 1
ATOM 712 O O . TYR A 1 88 ? 6.837 -6.315 -4.740 1.00 93.88 88 TYR A O 1
ATOM 720 N N . ALA A 1 89 ? 4.799 -6.841 -5.533 1.00 94.94 89 ALA A N 1
ATOM 721 C CA . ALA A 1 89 ? 4.044 -6.113 -4.517 1.00 94.94 89 ALA A CA 1
ATOM 722 C C . ALA A 1 89 ? 4.376 -6.617 -3.107 1.00 94.94 89 ALA A C 1
ATOM 724 O O . ALA A 1 89 ? 4.643 -5.814 -2.216 1.00 94.94 89 ALA A O 1
ATOM 725 N N . ARG A 1 90 ? 4.453 -7.942 -2.920 1.00 94.94 90 ARG A N 1
ATOM 726 C CA . ARG A 1 90 ? 4.840 -8.537 -1.635 1.00 94.94 90 ARG A CA 1
ATOM 727 C C . ARG A 1 90 ? 6.263 -8.162 -1.229 1.00 94.94 90 ARG A C 1
ATOM 729 O O . ARG A 1 90 ? 6.482 -7.831 -0.070 1.00 94.94 90 ARG A O 1
ATOM 736 N N . ALA A 1 91 ? 7.217 -8.235 -2.159 1.00 94.12 91 ALA A N 1
ATOM 737 C CA . ALA A 1 91 ? 8.605 -7.875 -1.883 1.00 94.12 91 ALA A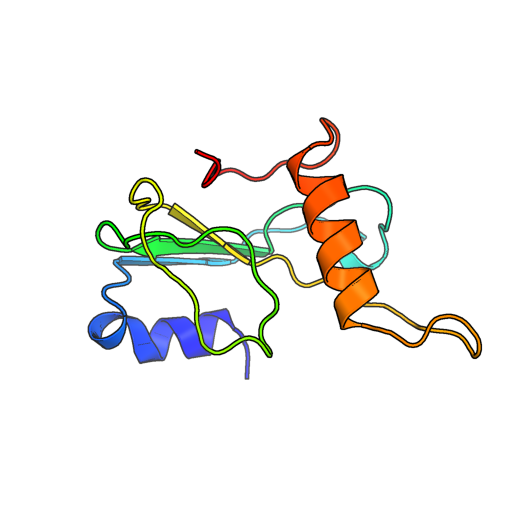 CA 1
ATOM 738 C C . ALA A 1 91 ? 8.722 -6.397 -1.487 1.00 94.12 91 ALA A C 1
ATOM 740 O O . ALA A 1 91 ? 9.259 -6.099 -0.430 1.00 94.12 91 ALA A O 1
ATOM 741 N N . LYS A 1 92 ? 8.127 -5.484 -2.266 1.00 94.31 92 LYS A N 1
ATOM 742 C CA . LYS A 1 92 ? 8.169 -4.045 -1.973 1.00 94.31 92 LYS A CA 1
ATOM 743 C C . LYS A 1 92 ? 7.452 -3.657 -0.692 1.00 94.31 92 LYS A C 1
ATOM 745 O O . LYS A 1 92 ? 7.952 -2.793 0.014 1.00 94.31 92 LYS A O 1
ATOM 750 N N . PHE A 1 93 ? 6.331 -4.300 -0.377 1.00 94.81 93 PHE A N 1
ATOM 751 C CA . PHE A 1 93 ? 5.674 -4.099 0.909 1.00 94.81 93 PHE A CA 1
ATOM 752 C C . PHE A 1 93 ? 6.628 -4.444 2.059 1.00 94.81 93 PHE A C 1
ATOM 754 O O . PHE A 1 93 ? 6.860 -3.605 2.917 1.00 94.81 93 PHE A O 1
ATOM 761 N N . MET A 1 94 ? 7.242 -5.632 2.029 1.00 93.38 94 MET A N 1
ATOM 762 C CA . MET A 1 94 ? 8.169 -6.060 3.083 1.00 93.38 94 MET A CA 1
ATOM 763 C C . MET A 1 94 ? 9.414 -5.167 3.155 1.00 93.38 94 MET A C 1
ATOM 765 O O . MET A 1 94 ? 9.822 -4.783 4.247 1.00 93.38 94 MET A O 1
ATOM 769 N N . ASP A 1 95 ? 9.991 -4.796 2.011 1.00 93.81 95 ASP A N 1
ATOM 770 C CA . ASP A 1 95 ? 11.156 -3.910 1.958 1.00 93.81 95 ASP A CA 1
ATOM 771 C C . ASP A 1 95 ? 10.826 -2.533 2.557 1.00 93.81 95 ASP A C 1
ATO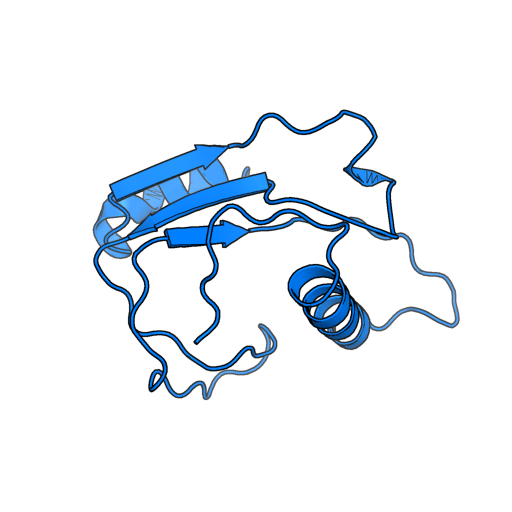M 773 O O . ASP A 1 95 ? 11.564 -2.018 3.390 1.00 93.81 95 ASP A O 1
ATOM 777 N N . TYR A 1 96 ? 9.708 -1.922 2.154 1.00 94.25 96 TYR A N 1
ATOM 778 C CA . TYR A 1 96 ? 9.393 -0.546 2.534 1.00 94.25 96 TYR A CA 1
ATOM 779 C C . TYR A 1 96 ? 8.830 -0.406 3.943 1.00 94.25 96 TYR A C 1
ATOM 781 O O . TYR A 1 96 ? 8.996 0.658 4.529 1.00 94.25 96 TYR A O 1
ATOM 789 N N . THR A 1 97 ? 8.170 -1.419 4.506 1.00 91.94 97 THR A N 1
ATOM 790 C CA . THR A 1 97 ? 7.703 -1.313 5.897 1.00 91.94 97 THR A CA 1
ATOM 791 C C . THR A 1 97 ? 8.797 -1.623 6.915 1.00 91.94 97 THR A C 1
ATOM 793 O O . THR A 1 97 ? 8.695 -1.181 8.054 1.00 91.94 97 THR A O 1
ATOM 796 N N . THR A 1 98 ? 9.869 -2.314 6.508 1.00 88.94 98 THR A N 1
ATOM 797 C CA . THR A 1 98 ? 10.996 -2.654 7.395 1.00 88.94 98 THR A CA 1
ATOM 798 C C . THR A 1 98 ? 12.201 -1.717 7.267 1.00 88.94 98 THR A C 1
ATOM 800 O O . THR A 1 98 ? 13.025 -1.657 8.180 1.00 88.94 98 THR A O 1
ATOM 803 N N . ASP A 1 99 ? 12.321 -0.978 6.161 1.00 83.44 99 ASP A N 1
ATOM 804 C CA . ASP A 1 99 ? 13.384 0.005 5.939 1.00 83.44 99 ASP A CA 1
ATOM 805 C C . ASP A 1 99 ? 13.095 1.354 6.629 1.00 83.44 99 ASP A C 1
ATOM 807 O O . ASP A 1 99 ? 11.974 1.857 6.644 1.00 83.44 99 ASP A O 1
ATOM 811 N N . ASN A 1 100 ? 14.150 1.998 7.126 1.00 81.81 100 ASN A N 1
ATOM 812 C CA . ASN A 1 100 ? 14.116 3.321 7.747 1.00 81.81 100 ASN A CA 1
ATOM 813 C C . ASN A 1 100 ? 14.012 4.477 6.729 1.00 81.81 100 ASN A C 1
ATOM 815 O O . ASN A 1 100 ? 13.807 5.624 7.131 1.00 81.81 100 ASN A O 1
ATOM 819 N N . LEU A 1 101 ? 14.198 4.224 5.425 1.00 86.31 101 LEU A N 1
ATOM 820 C CA . LEU A 1 101 ? 14.084 5.258 4.384 1.00 86.31 101 LEU A CA 1
ATOM 821 C C . LEU A 1 101 ? 12.637 5.583 3.999 1.00 86.31 101 LEU A C 1
ATOM 823 O O . LEU A 1 101 ? 12.363 6.690 3.523 1.00 86.31 101 LEU A O 1
ATOM 827 N N . SER A 1 102 ? 11.730 4.618 4.139 1.00 87.62 102 SER A N 1
ATOM 828 C CA . SER A 1 102 ? 10.316 4.788 3.808 1.00 87.62 102 SER A CA 1
ATOM 829 C C . SER A 1 102 ? 9.551 5.243 5.044 1.00 87.62 102 SER A C 1
ATOM 831 O O . SER A 1 102 ? 9.782 4.761 6.147 1.00 87.62 102 SER A O 1
ATOM 833 N N . ILE A 1 103 ? 8.644 6.205 4.877 1.00 84.94 103 ILE A N 1
ATOM 834 C CA . ILE A 1 103 ? 7.935 6.813 6.009 1.00 84.94 103 ILE A CA 1
ATOM 835 C C . ILE A 1 103 ? 6.436 6.608 5.823 1.00 84.94 103 ILE A C 1
ATOM 837 O O . ILE A 1 103 ? 5.801 7.269 4.996 1.00 84.94 103 ILE A O 1
ATOM 841 N N . TYR A 1 104 ? 5.862 5.735 6.649 1.00 85.69 104 TYR A N 1
ATOM 842 C CA . TYR A 1 104 ? 4.422 5.514 6.744 1.00 85.69 104 TYR A CA 1
ATOM 843 C C . TYR A 1 104 ? 3.921 6.023 8.096 1.00 85.69 104 TYR A C 1
ATOM 845 O O . TYR A 1 104 ? 4.325 5.546 9.152 1.00 85.69 104 TYR A O 1
ATOM 853 N N . ARG A 1 105 ? 3.033 7.025 8.085 1.00 65.12 105 ARG A N 1
ATOM 854 C CA . ARG A 1 105 ? 2.537 7.699 9.304 1.00 65.12 105 ARG A CA 1
ATOM 855 C C . ARG A 1 105 ? 1.493 6.895 10.101 1.00 65.12 105 ARG A C 1
ATOM 857 O O . ARG A 1 105 ? 0.893 7.428 11.035 1.00 65.12 105 ARG A O 1
ATOM 864 N N . SER A 1 106 ? 1.306 5.614 9.787 1.00 59.34 106 SER A N 1
ATOM 865 C CA . SER A 1 106 ? 0.633 4.662 10.668 1.00 59.34 106 SER A CA 1
ATOM 866 C C . SER A 1 106 ? 1.372 3.328 10.671 1.00 59.34 106 SER A C 1
ATOM 868 O O . SER A 1 106 ? 1.403 2.620 9.665 1.00 59.34 106 SER A O 1
ATOM 870 N N . SER A 1 107 ? 1.949 2.966 11.817 1.00 49.91 107 SER A N 1
ATOM 871 C CA . SER A 1 107 ? 2.394 1.600 12.067 1.00 49.91 107 SER A CA 1
ATOM 872 C C . SER A 1 107 ? 1.147 0.755 12.328 1.00 49.91 107 SER A C 1
ATOM 874 O O . SER A 1 107 ? 0.660 0.663 13.454 1.00 49.91 107 SER A O 1
ATOM 876 N N . THR A 1 108 ? 0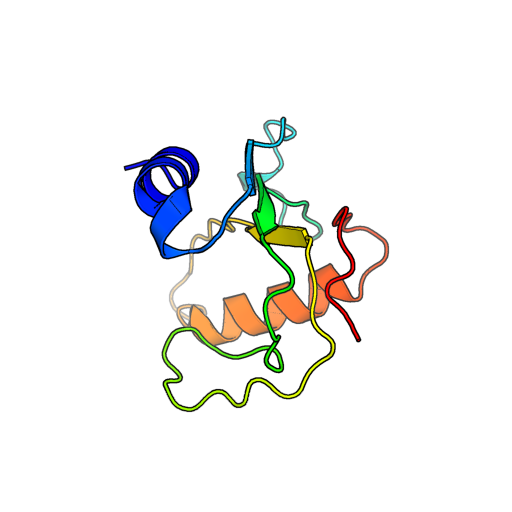.580 0.178 11.274 1.00 53.16 108 THR A N 1
ATOM 877 C CA . THR A 1 108 ? -0.423 -0.891 11.406 1.00 53.16 108 THR A CA 1
ATOM 878 C C . THR A 1 108 ? 0.252 -2.224 11.790 1.00 53.16 108 THR A C 1
ATOM 880 O O . THR A 1 108 ? -0.414 -3.242 11.933 1.00 53.16 108 THR A O 1
ATOM 883 N N . GLU A 1 109 ? 1.576 -2.219 11.976 1.00 42.03 109 GLU A N 1
ATOM 884 C CA . GLU A 1 109 ? 2.361 -3.360 12.433 1.00 42.03 109 GLU A CA 1
ATOM 885 C C . GLU A 1 109 ? 2.126 -3.631 13.927 1.00 42.03 109 GLU A C 1
ATOM 887 O O . GLU A 1 109 ? 2.344 -2.775 14.790 1.00 42.03 109 GLU A O 1
ATOM 892 N N . GLY A 1 110 ? 1.657 -4.844 14.204 1.00 37.72 110 GLY A N 1
ATOM 893 C CA . GLY A 1 110 ? 1.657 -5.515 15.496 1.00 37.72 110 GLY A CA 1
ATOM 894 C C . GLY A 1 110 ? 2.020 -6.974 15.276 1.00 37.72 110 GLY A C 1
ATOM 895 O O . GLY A 1 110 ? 1.643 -7.503 14.206 1.00 37.72 110 GLY A O 1
#

Foldseek 3Di:
DDPQVVCVVCCVVQQWPDKDADDDDPCQQVDQQEHEFRIKTFGDFDQQFDDDFPPDDDTDSHDGTDGMDGDDDHDDDDDPVGDDPRVVVVVSVVNHLPDPRYDYPDCPDD

InterPro domains:
  IPR027652 Pre-mRNA-processing-splicing factor 8 [PTHR11140] (1-108)

Secondary structure (DSSP, 8-state):
--HHHHHHHSHHHHTEEEEEE----TTGGG--S--B-SEEEEEEEEEEPPP--TT-------EEEEEEEEE--------SS---HHHHHHHHHHHHHHSTTSB-S-----